Protein AF-A0A2A5M6D4-F1 (afdb_monomer_lite)

pLDDT: mean 80.36, std 14.48, range [46.06, 96.44]

Secondary structure (DSSP, 8-state):
--HHHHHHHHHHHHHHHHHHHHHHTTSHHHHHHHHHHHHHH-HHHHHHHHHHHHHHHTSTTS-HHHHHHHHHHHHHHHHHHHHHHTTSS-GGGTGGG---

Sequence (100 aa):
GDGLVSQIPGLITSTATAIIITRASKDEENFAEGTLTQLLSEYRTLLIVGFVLFIFALVPGLPTLSLGFMALVFLSLGYLTKQVKEGKIDITTVKKSKPS

Structure (mmCIF, N/CA/C/O backbone):
data_AF-A0A2A5M6D4-F1
#
_entry.id   AF-A0A2A5M6D4-F1
#
loop_
_atom_site.group_PDB
_atom_site.id
_atom_site.type_symbol
_atom_site.label_atom_id
_atom_site.label_alt_id
_atom_site.label_comp_id
_atom_site.label_asym_id
_atom_site.label_entity_id
_atom_site.label_seq_id
_atom_site.pdbx_PDB_ins_code
_atom_site.Cartn_x
_atom_site.Cartn_y
_atom_site.Cartn_z
_atom_site.occupancy
_atom_site.B_iso_or_equiv
_atom_site.auth_seq_id
_atom_site.auth_comp_id
_atom_site.auth_asym_id
_atom_site.auth_atom_id
_atom_site.pdbx_PDB_model_num
ATOM 1 N N . GLY A 1 1 ? 43.420 -7.274 12.584 1.00 59.38 1 GLY A N 1
ATOM 2 C CA . GLY A 1 1 ? 42.941 -5.906 12.854 1.00 59.38 1 GLY A CA 1
ATOM 3 C C . GLY A 1 1 ? 41.715 -5.526 12.041 1.00 59.38 1 GLY A C 1
ATOM 4 O O . GLY A 1 1 ? 40.903 -4.783 12.557 1.00 59.38 1 GLY A O 1
ATOM 5 N N . ASP A 1 2 ? 41.548 -6.052 10.825 1.00 67.25 2 ASP A N 1
ATOM 6 C CA . ASP A 1 2 ? 40.505 -5.603 9.882 1.00 67.25 2 ASP A CA 1
ATOM 7 C C . ASP A 1 2 ? 39.181 -6.411 9.955 1.00 67.25 2 ASP A C 1
ATOM 9 O O . ASP A 1 2 ? 38.090 -5.898 9.738 1.00 67.25 2 ASP A O 1
ATOM 13 N N . GLY A 1 3 ? 39.232 -7.677 10.389 1.00 62.31 3 GLY A N 1
ATOM 14 C CA . GLY A 1 3 ? 38.052 -8.558 10.393 1.00 62.31 3 GLY A CA 1
ATOM 15 C C . GLY A 1 3 ? 37.013 -8.309 11.496 1.00 62.31 3 GLY A C 1
ATOM 16 O O . GLY A 1 3 ? 35.873 -8.733 11.340 1.00 62.31 3 GLY A O 1
ATOM 17 N N . LEU A 1 4 ? 37.359 -7.632 12.600 1.00 60.84 4 LEU A N 1
ATOM 18 C CA . LEU A 1 4 ? 36.416 -7.400 13.710 1.00 60.84 4 LEU A CA 1
ATOM 19 C C . LEU A 1 4 ? 35.400 -6.296 13.388 1.00 60.84 4 LEU A C 1
ATOM 21 O O . LEU A 1 4 ? 34.232 -6.428 13.737 1.00 60.84 4 LEU A O 1
ATOM 25 N N . VAL A 1 5 ? 35.806 -5.250 12.661 1.00 70.62 5 VAL A N 1
ATOM 26 C CA . VAL A 1 5 ? 34.894 -4.186 12.204 1.00 70.62 5 VAL A CA 1
ATOM 27 C C . VAL A 1 5 ? 33.944 -4.693 11.119 1.00 70.62 5 VAL A C 1
ATOM 29 O O . VAL A 1 5 ? 32.785 -4.296 11.115 1.00 70.62 5 VAL A O 1
ATOM 32 N N . SER A 1 6 ? 34.381 -5.625 10.265 1.00 73.56 6 SER A N 1
ATOM 33 C CA . SER A 1 6 ? 33.513 -6.299 9.283 1.00 73.56 6 SER A CA 1
ATOM 34 C C . SER A 1 6 ? 32.486 -7.247 9.930 1.00 73.56 6 SER A C 1
ATOM 36 O O . SER A 1 6 ? 31.404 -7.462 9.381 1.00 73.56 6 SER A O 1
ATOM 38 N N . GLN A 1 7 ? 32.770 -7.765 11.129 1.00 77.75 7 GLN A N 1
ATOM 39 C CA . GLN A 1 7 ? 31.864 -8.663 11.855 1.00 77.75 7 GLN A CA 1
ATOM 40 C C . GLN A 1 7 ? 30.729 -7.937 12.582 1.00 77.75 7 GLN A C 1
ATOM 42 O O . GLN A 1 7 ? 29.665 -8.529 12.765 1.00 77.75 7 GLN A O 1
ATOM 47 N N . ILE A 1 8 ? 30.906 -6.662 12.950 1.00 87.44 8 ILE A N 1
ATOM 48 C CA . ILE A 1 8 ? 29.838 -5.872 13.581 1.00 87.44 8 ILE A CA 1
ATOM 49 C C . ILE A 1 8 ? 28.610 -5.743 12.648 1.00 87.44 8 ILE A C 1
ATOM 51 O O . ILE A 1 8 ? 27.513 -6.101 13.080 1.00 87.44 8 ILE A O 1
ATOM 55 N N . PRO A 1 9 ? 28.741 -5.361 11.359 1.00 84.00 9 PRO A N 1
ATOM 56 C CA . PRO A 1 9 ? 27.634 -5.384 10.398 1.00 84.00 9 PRO A CA 1
ATOM 57 C C . PRO A 1 9 ? 26.991 -6.764 10.220 1.00 84.00 9 PRO A C 1
ATOM 59 O O . PRO A 1 9 ? 25.768 -6.866 10.100 1.00 84.00 9 PRO A O 1
ATOM 62 N N . GLY A 1 10 ? 27.803 -7.828 10.226 1.00 89.75 10 GLY A N 1
ATOM 63 C CA . GLY A 1 10 ? 27.325 -9.206 10.100 1.00 89.75 10 GLY A CA 1
ATOM 64 C C . GLY A 1 10 ? 26.453 -9.632 11.283 1.00 89.75 10 GLY A C 1
ATOM 65 O O . GLY A 1 10 ? 25.365 -10.174 11.090 1.00 89.75 10 GLY A O 1
ATOM 66 N N . LEU A 1 11 ? 26.881 -9.316 12.507 1.00 90.38 11 LEU A N 1
ATOM 67 C CA . LEU A 1 11 ? 26.123 -9.577 13.734 1.00 90.38 11 LEU A CA 1
ATOM 68 C C . LEU A 1 11 ? 24.831 -8.758 13.803 1.00 90.38 11 LEU A C 1
ATOM 70 O O . LEU A 1 11 ? 23.792 -9.304 14.173 1.00 90.38 11 LEU A O 1
ATOM 74 N N . ILE A 1 12 ? 24.867 -7.483 13.403 1.00 92.19 12 ILE A N 1
ATOM 75 C CA . ILE A 1 12 ? 23.675 -6.621 13.357 1.00 92.19 12 ILE A CA 1
ATOM 76 C C . ILE A 1 12 ? 22.657 -7.172 12.354 1.00 92.19 12 ILE A C 1
ATOM 78 O O . ILE A 1 12 ? 21.482 -7.309 12.690 1.00 92.19 12 ILE A O 1
ATOM 82 N N . THR A 1 13 ? 23.102 -7.560 11.155 1.00 92.12 13 THR A N 1
ATOM 83 C CA . THR A 1 13 ? 22.226 -8.131 10.119 1.00 92.12 13 THR A CA 1
ATOM 84 C C . THR A 1 13 ? 21.643 -9.477 10.555 1.00 92.12 13 THR A C 1
ATOM 86 O O . THR A 1 13 ? 20.444 -9.704 10.398 1.00 92.12 13 THR A O 1
ATOM 89 N N . SER A 1 14 ? 22.455 -10.351 11.161 1.00 93.31 14 SER A N 1
ATOM 90 C CA . SER A 1 14 ? 22.012 -11.649 11.691 1.00 93.31 14 SER A CA 1
ATOM 91 C C . SER A 1 14 ? 20.980 -11.485 12.810 1.00 93.31 14 SER A C 1
ATOM 93 O O . SER A 1 14 ? 19.927 -12.117 12.788 1.00 93.31 14 SER A O 1
ATOM 95 N N . THR A 1 15 ? 21.223 -10.554 13.737 1.00 92.75 15 THR A N 1
ATOM 96 C CA . THR A 1 15 ? 20.307 -10.266 14.850 1.00 92.75 15 THR A CA 1
ATOM 97 C C . THR A 1 15 ? 19.000 -9.650 14.352 1.00 92.75 15 THR A C 1
ATOM 99 O O . THR A 1 15 ? 17.926 -10.091 14.754 1.00 92.75 15 THR A O 1
ATOM 102 N N . ALA A 1 16 ? 19.062 -8.680 13.433 1.00 91.69 16 ALA A N 1
ATOM 103 C CA . ALA A 1 16 ? 17.874 -8.088 12.820 1.00 91.69 16 ALA A CA 1
ATOM 104 C C . ALA A 1 16 ? 17.039 -9.143 12.076 1.00 91.69 16 ALA A C 1
ATOM 106 O O . ALA A 1 16 ? 15.823 -9.208 12.252 1.00 91.69 16 ALA A O 1
ATOM 107 N N . THR A 1 17 ? 17.694 -10.021 11.314 1.00 92.12 17 THR A N 1
ATOM 108 C CA . THR A 1 17 ? 17.039 -11.124 10.596 1.00 92.12 17 THR A CA 1
ATOM 109 C C . THR A 1 17 ? 16.406 -12.125 11.566 1.00 92.12 17 THR A C 1
ATOM 111 O O . THR A 1 17 ? 15.255 -12.510 11.383 1.00 92.12 17 THR A O 1
ATOM 114 N N . ALA A 1 18 ? 17.102 -12.493 12.647 1.00 91.19 18 ALA A N 1
ATOM 115 C CA . ALA A 1 18 ? 16.574 -13.385 13.680 1.00 91.19 18 ALA A CA 1
ATOM 116 C C . ALA A 1 18 ? 15.345 -12.791 14.400 1.00 91.19 18 ALA A C 1
ATOM 118 O O . ALA A 1 18 ? 14.370 -13.501 14.659 1.00 91.19 18 ALA A O 1
ATOM 119 N N . ILE A 1 19 ? 15.342 -11.483 14.677 1.00 90.12 19 ILE A N 1
ATOM 120 C CA . ILE A 1 19 ? 14.180 -10.777 15.242 1.00 90.12 19 ILE A CA 1
ATOM 121 C C . ILE A 1 19 ? 13.003 -10.785 14.254 1.00 90.12 19 ILE A C 1
ATOM 123 O O . ILE A 1 19 ? 11.872 -11.060 14.651 1.00 90.12 19 ILE A O 1
ATOM 127 N N . ILE A 1 20 ? 13.254 -10.528 12.967 1.00 86.88 20 ILE A N 1
ATOM 128 C CA . ILE A 1 20 ? 12.216 -10.561 11.926 1.00 86.88 20 ILE A CA 1
ATOM 129 C C . ILE A 1 20 ? 11.603 -11.963 11.817 1.00 86.88 20 ILE A C 1
ATOM 131 O O . ILE A 1 20 ? 10.382 -12.085 11.839 1.00 86.88 20 ILE A O 1
ATOM 135 N N . ILE A 1 21 ? 12.425 -13.016 11.777 1.00 81.81 21 ILE A N 1
ATOM 136 C CA . ILE A 1 21 ? 11.968 -14.411 11.662 1.00 81.81 21 ILE A CA 1
ATOM 137 C C . ILE A 1 21 ? 11.148 -14.835 12.886 1.00 81.81 21 ILE A C 1
ATOM 139 O O . ILE A 1 21 ? 10.088 -15.439 12.738 1.00 81.81 21 ILE A O 1
ATOM 143 N N . THR A 1 22 ? 11.598 -14.499 14.098 1.00 85.50 22 THR A N 1
ATOM 144 C CA . THR A 1 22 ? 10.880 -14.862 15.335 1.00 85.50 22 THR A CA 1
ATOM 145 C C . THR A 1 22 ? 9.569 -14.101 15.512 1.00 85.50 22 THR A C 1
ATOM 147 O O . THR A 1 22 ? 8.665 -14.613 16.170 1.00 85.50 22 THR A O 1
ATOM 150 N N . ARG A 1 23 ? 9.438 -12.906 14.924 1.00 73.88 23 ARG A N 1
ATOM 151 C CA . ARG A 1 23 ? 8.172 -12.168 14.860 1.00 73.88 23 ARG A CA 1
ATOM 152 C C . ARG A 1 23 ? 7.251 -12.719 13.770 1.00 73.88 23 ARG A C 1
ATOM 154 O O . ARG A 1 23 ? 6.089 -12.978 14.052 1.00 73.88 23 ARG A O 1
ATOM 161 N N . ALA A 1 24 ? 7.774 -12.964 12.569 1.00 68.56 24 ALA A N 1
ATOM 162 C CA . ALA A 1 24 ? 7.016 -13.552 11.464 1.00 68.56 24 ALA A CA 1
ATOM 163 C C . ALA A 1 24 ? 6.437 -14.929 11.831 1.00 68.56 24 ALA A C 1
ATOM 165 O O . ALA A 1 24 ? 5.266 -15.174 11.589 1.00 68.56 24 ALA A O 1
ATOM 166 N N . SER A 1 25 ? 7.209 -15.770 12.529 1.00 67.69 25 SER A N 1
ATOM 167 C CA . SER A 1 25 ? 6.761 -17.108 12.954 1.00 67.69 25 SER A CA 1
ATOM 168 C C . SER A 1 25 ? 5.704 -17.087 14.070 1.00 67.69 25 SER A C 1
ATOM 170 O O . SER A 1 25 ? 5.044 -18.094 14.305 1.00 67.69 25 SER A O 1
ATOM 172 N N . LYS A 1 26 ? 5.568 -15.979 14.817 1.00 65.44 26 LYS A N 1
ATOM 173 C CA . LYS A 1 26 ? 4.563 -15.835 15.891 1.00 65.44 26 LYS A CA 1
ATOM 174 C C . LYS A 1 26 ? 3.233 -15.286 15.384 1.00 65.44 26 LYS A C 1
ATOM 176 O O . LYS A 1 26 ? 2.201 -15.579 15.975 1.00 65.44 26 LYS A O 1
ATOM 181 N N . ASP A 1 27 ? 3.281 -14.510 14.307 1.00 62.28 27 ASP A N 1
ATOM 182 C CA . ASP A 1 27 ? 2.165 -13.708 13.815 1.00 62.28 27 ASP A CA 1
ATOM 183 C C . ASP A 1 27 ? 1.870 -13.982 12.330 1.00 62.28 27 ASP A C 1
ATOM 185 O O . ASP A 1 27 ? 1.341 -13.112 11.655 1.00 62.28 27 ASP A O 1
ATOM 189 N N . GLU A 1 28 ? 2.223 -15.138 11.765 1.00 58.81 28 GLU A N 1
ATOM 190 C CA . GLU A 1 28 ? 2.090 -15.373 10.314 1.00 58.81 28 GLU A CA 1
ATOM 191 C C . GLU A 1 28 ? 0.628 -15.269 9.823 1.00 58.81 28 GLU A C 1
ATOM 193 O O . GLU A 1 28 ? 0.384 -14.724 8.747 1.00 58.81 28 GLU A O 1
ATOM 198 N N . GLU A 1 29 ? -0.350 -15.648 10.660 1.00 59.03 29 GLU A N 1
ATOM 199 C CA . GLU A 1 29 ? -1.776 -15.328 10.450 1.00 59.03 29 GLU A CA 1
ATOM 200 C C . GLU A 1 29 ? -2.091 -13.846 10.751 1.00 59.03 29 GLU A C 1
ATOM 202 O O . GLU A 1 29 ? -2.679 -13.151 9.927 1.00 59.03 29 GLU A O 1
ATOM 207 N N . ASN A 1 30 ? -1.638 -13.303 11.887 1.00 64.69 30 ASN A N 1
ATOM 208 C CA . ASN A 1 30 ? -2.061 -11.978 12.372 1.00 64.69 30 ASN A CA 1
ATOM 209 C C . ASN A 1 30 ? -1.379 -10.774 11.696 1.00 64.69 30 ASN A C 1
ATOM 211 O O . ASN A 1 30 ? -1.941 -9.680 11.656 1.00 64.69 30 ASN A O 1
ATOM 215 N N . PHE A 1 31 ? -0.158 -10.920 11.187 1.00 68.94 31 PHE A N 1
ATOM 216 C CA . PHE A 1 31 ? 0.632 -9.820 10.637 1.00 68.94 31 PHE A CA 1
ATOM 217 C C . PHE A 1 31 ? 0.182 -9.468 9.224 1.00 68.94 31 PHE A C 1
ATOM 219 O O . PHE A 1 31 ? -0.044 -8.293 8.925 1.00 68.94 31 PHE A O 1
ATOM 226 N N . ALA A 1 32 ? 0.027 -10.477 8.361 1.00 70.12 32 ALA A N 1
ATOM 227 C CA . ALA A 1 32 ? -0.490 -10.285 7.012 1.00 70.12 32 ALA A CA 1
ATOM 228 C C . ALA A 1 32 ? -1.936 -9.779 7.063 1.00 70.12 32 ALA A C 1
ATOM 230 O O . ALA A 1 32 ? -2.265 -8.785 6.414 1.00 70.12 32 ALA A O 1
ATOM 231 N N . GLU A 1 33 ? -2.770 -10.397 7.900 1.00 72.69 33 GLU A N 1
ATOM 232 C CA . GLU A 1 33 ? -4.175 -10.032 8.059 1.00 72.69 33 GLU A CA 1
ATOM 233 C C . GLU A 1 33 ? -4.342 -8.656 8.722 1.00 72.69 33 GLU A C 1
ATOM 235 O O . GLU A 1 33 ? -5.109 -7.825 8.235 1.00 72.69 33 GLU A O 1
ATOM 240 N N . GLY A 1 34 ? -3.552 -8.335 9.751 1.00 71.88 34 GLY A N 1
ATOM 241 C CA . GLY A 1 34 ? -3.546 -7.019 10.396 1.00 71.88 34 GLY A CA 1
ATOM 242 C C . GLY A 1 34 ? -3.058 -5.901 9.472 1.00 71.88 34 GLY A C 1
ATOM 243 O O . GLY A 1 34 ? -3.658 -4.825 9.423 1.00 71.88 34 GLY A O 1
ATOM 244 N N . THR A 1 35 ? -2.022 -6.168 8.671 1.00 76.75 35 THR A N 1
ATOM 245 C CA . THR A 1 35 ? -1.517 -5.213 7.675 1.00 76.75 35 THR A CA 1
ATOM 246 C C . THR A 1 35 ? -2.541 -4.996 6.564 1.00 76.75 35 THR A C 1
ATOM 248 O O . THR A 1 35 ? -2.844 -3.852 6.237 1.00 76.75 35 THR A O 1
ATOM 251 N N . LEU A 1 36 ? -3.138 -6.063 6.021 1.00 75.75 36 LEU A N 1
ATOM 252 C CA . LEU A 1 36 ? -4.219 -5.967 5.033 1.00 75.75 36 LEU A CA 1
ATOM 253 C C . LEU A 1 36 ? -5.414 -5.189 5.582 1.00 75.75 36 LEU A C 1
ATOM 255 O O . LEU A 1 36 ? -5.933 -4.302 4.907 1.00 75.75 36 LEU A O 1
ATOM 259 N N . THR A 1 37 ? -5.805 -5.460 6.825 1.00 76.44 37 THR A N 1
ATOM 260 C CA . THR A 1 37 ? -6.905 -4.756 7.488 1.00 76.44 37 THR A CA 1
ATOM 261 C C . THR A 1 37 ? -6.601 -3.268 7.605 1.00 76.44 37 THR A C 1
ATOM 263 O O . THR A 1 37 ? -7.441 -2.456 7.238 1.00 76.44 37 THR A O 1
ATOM 266 N N . GLN A 1 38 ? -5.388 -2.890 8.017 1.00 71.75 38 GLN A N 1
ATOM 267 C CA . GLN A 1 38 ? -4.979 -1.487 8.126 1.00 71.75 38 GLN A CA 1
ATOM 268 C C . GLN A 1 38 ? -4.901 -0.783 6.761 1.00 71.75 38 GLN A C 1
ATOM 270 O O . GLN A 1 38 ? -5.284 0.383 6.626 1.00 71.75 38 GLN A O 1
ATOM 275 N N . LEU A 1 39 ? -4.412 -1.486 5.736 1.00 75.62 39 LEU A N 1
ATOM 276 C CA . LEU A 1 39 ? -4.335 -0.958 4.376 1.00 75.62 39 LEU A CA 1
ATOM 277 C C . LEU A 1 39 ? -5.732 -0.705 3.790 1.00 75.62 39 LEU A C 1
ATOM 279 O O . LEU A 1 39 ? -5.929 0.297 3.104 1.00 75.62 39 LEU A O 1
ATOM 283 N N . LEU A 1 40 ? -6.697 -1.583 4.084 1.00 77.31 40 LEU A N 1
ATOM 284 C CA . LEU A 1 40 ? -8.078 -1.489 3.606 1.00 77.31 40 LEU A CA 1
ATOM 285 C C . LEU A 1 40 ? -8.975 -0.608 4.497 1.00 77.31 40 LEU A C 1
ATOM 287 O O . LEU A 1 40 ? -9.978 -0.084 4.014 1.00 77.31 40 LEU A O 1
ATOM 291 N N . SER A 1 41 ? -8.627 -0.400 5.772 1.00 74.44 41 SER A N 1
ATOM 292 C CA . SER A 1 41 ? -9.411 0.413 6.715 1.00 74.44 41 SER A CA 1
ATOM 293 C C . SER A 1 41 ? -9.131 1.913 6.617 1.00 74.44 41 SER A C 1
ATOM 295 O O . SER A 1 41 ? -9.949 2.728 7.049 1.00 74.44 41 SER A O 1
ATOM 297 N N . GLU A 1 42 ? -7.973 2.308 6.080 1.00 83.94 42 GLU A N 1
ATOM 298 C CA . GLU A 1 42 ? -7.591 3.714 5.945 1.00 83.94 42 GLU A CA 1
ATOM 299 C C . GLU A 1 42 ? -7.774 4.228 4.516 1.00 83.94 42 GLU A C 1
ATOM 301 O O . GLU A 1 42 ? -7.010 3.909 3.605 1.00 83.94 42 GLU A O 1
ATOM 306 N N . TYR A 1 43 ? -8.742 5.135 4.335 1.00 85.69 43 TYR A N 1
ATOM 307 C CA . TYR A 1 43 ? -8.999 5.789 3.046 1.00 85.69 43 TYR A CA 1
ATOM 308 C C . TYR A 1 43 ? -7.754 6.478 2.466 1.00 85.69 43 TYR A C 1
ATOM 310 O O . TYR A 1 43 ? -7.594 6.548 1.250 1.00 85.69 43 TYR A O 1
ATOM 318 N N . ARG A 1 44 ? -6.855 6.979 3.327 1.00 88.44 44 ARG A N 1
ATOM 319 C CA . ARG A 1 44 ? -5.606 7.633 2.906 1.00 88.44 44 ARG A CA 1
ATOM 320 C C . ARG A 1 44 ? -4.691 6.662 2.174 1.00 88.44 44 ARG A C 1
ATOM 322 O O . ARG A 1 44 ? -4.145 7.020 1.137 1.00 88.44 44 ARG A O 1
ATOM 329 N N . THR A 1 45 ? -4.572 5.440 2.681 1.00 89.44 45 THR A N 1
ATOM 330 C CA . THR A 1 45 ? -3.764 4.387 2.067 1.00 89.44 45 THR A CA 1
ATOM 331 C C . THR A 1 45 ? -4.306 4.025 0.686 1.00 89.44 45 THR A C 1
ATOM 333 O O . THR A 1 45 ? -3.555 4.044 -0.285 1.00 89.44 45 THR A O 1
ATOM 336 N N . LEU A 1 46 ? -5.617 3.776 0.577 1.00 91.06 46 LEU A N 1
ATOM 337 C CA . LEU A 1 46 ? -6.289 3.448 -0.688 1.00 91.06 46 LEU A CA 1
ATOM 338 C C . LEU A 1 46 ? -6.071 4.533 -1.760 1.00 91.06 46 LEU A C 1
ATOM 340 O O . LEU A 1 46 ? -5.770 4.215 -2.910 1.00 91.06 46 LEU A O 1
ATOM 344 N N . LEU A 1 47 ? -6.155 5.812 -1.374 1.00 92.38 47 LEU A N 1
ATOM 345 C CA . LEU A 1 47 ? -5.910 6.939 -2.279 1.00 92.38 47 LEU A CA 1
ATOM 346 C C . LEU A 1 47 ? -4.446 7.033 -2.729 1.00 92.38 47 LEU A C 1
ATOM 348 O O . LEU A 1 47 ? -4.196 7.274 -3.908 1.00 92.38 47 LEU A O 1
ATOM 352 N N . ILE A 1 48 ? -3.483 6.826 -1.821 1.00 93.81 48 ILE A N 1
ATOM 353 C CA . ILE A 1 48 ? -2.050 6.836 -2.158 1.00 93.81 48 ILE A CA 1
ATOM 354 C C . ILE A 1 48 ? -1.731 5.711 -3.146 1.00 93.81 48 ILE A C 1
ATOM 356 O O . ILE A 1 48 ? -1.103 5.960 -4.173 1.00 93.81 48 ILE A O 1
ATOM 360 N N . VAL A 1 49 ? -2.204 4.490 -2.878 1.00 93.88 49 VAL A N 1
ATOM 361 C CA . VAL A 1 49 ? -1.989 3.334 -3.763 1.00 93.88 49 VAL A CA 1
ATOM 362 C C . VAL A 1 49 ? -2.615 3.578 -5.136 1.00 93.88 49 VAL A C 1
ATOM 364 O O . VAL A 1 49 ? -1.943 3.407 -6.151 1.00 93.88 49 VAL A O 1
ATOM 367 N N . GLY A 1 50 ? -3.867 4.046 -5.184 1.00 95.00 50 GLY A N 1
ATOM 368 C CA . GLY A 1 50 ? -4.538 4.380 -6.440 1.00 95.00 50 GLY A CA 1
ATOM 369 C C . GLY A 1 50 ? -3.806 5.460 -7.245 1.00 95.00 50 GLY A C 1
ATOM 370 O O . GLY A 1 50 ? -3.680 5.343 -8.462 1.00 95.00 50 GLY A O 1
ATOM 371 N N . PHE A 1 51 ? -3.250 6.473 -6.576 1.00 96.12 51 PHE A N 1
ATOM 372 C CA . PHE A 1 51 ? -2.470 7.530 -7.222 1.00 96.12 51 PHE A CA 1
ATOM 373 C C . PHE A 1 51 ? -1.134 7.024 -7.789 1.00 96.12 51 PHE A C 1
ATOM 375 O O . PHE A 1 51 ? -0.775 7.361 -8.916 1.00 96.12 51 PHE A O 1
ATOM 382 N N . VAL A 1 52 ? -0.416 6.174 -7.051 1.00 96.12 52 VAL A N 1
ATOM 383 C CA . VAL A 1 52 ? 0.831 5.557 -7.536 1.00 96.12 52 VAL A CA 1
ATOM 384 C C . VAL A 1 52 ? 0.562 4.660 -8.747 1.00 96.12 52 VAL A C 1
ATOM 386 O O . VAL A 1 52 ? 1.271 4.754 -9.748 1.00 96.12 52 VAL A O 1
ATOM 389 N N . LEU A 1 53 ? -0.496 3.841 -8.700 1.00 96.12 53 LEU A N 1
ATOM 390 C CA . LEU A 1 53 ? -0.913 3.007 -9.832 1.00 96.12 53 LEU A CA 1
ATOM 391 C C . LEU A 1 53 ? -1.284 3.844 -11.058 1.00 96.12 53 LEU A C 1
ATOM 393 O O . LEU A 1 53 ? -0.950 3.462 -12.177 1.00 96.12 53 LEU A O 1
ATOM 397 N N . PHE A 1 54 ? -1.927 4.998 -10.858 1.00 96.19 54 PHE A N 1
ATOM 398 C CA . PHE A 1 54 ? -2.240 5.924 -11.942 1.00 96.19 54 PHE A CA 1
ATOM 399 C C . PHE A 1 54 ? -0.970 6.465 -12.608 1.00 96.19 54 PHE A C 1
ATOM 401 O O . PHE A 1 54 ? -0.868 6.434 -13.830 1.00 96.19 54 PHE A O 1
ATOM 408 N N . ILE A 1 55 ? 0.028 6.888 -11.823 1.00 96.44 55 ILE A N 1
ATOM 409 C CA . ILE A 1 55 ? 1.327 7.326 -12.360 1.00 96.44 55 ILE A CA 1
ATOM 410 C C . ILE A 1 55 ? 1.996 6.191 -13.143 1.00 96.44 55 ILE A C 1
ATOM 412 O O . ILE A 1 55 ? 2.493 6.416 -14.244 1.00 96.44 55 ILE A O 1
ATOM 416 N N . PHE A 1 56 ? 1.978 4.964 -12.620 1.00 95.25 56 PHE A N 1
ATOM 417 C CA . PHE A 1 56 ? 2.561 3.807 -13.308 1.00 95.25 56 PHE A CA 1
ATOM 418 C C . PHE A 1 56 ? 1.811 3.440 -14.590 1.00 95.25 56 PHE A C 1
ATOM 420 O O . PHE A 1 56 ? 2.436 3.011 -15.555 1.00 95.25 56 PHE A O 1
ATOM 427 N N . ALA A 1 57 ? 0.498 3.662 -14.647 1.00 95.19 57 ALA A N 1
ATOM 428 C CA . ALA A 1 57 ? -0.284 3.474 -15.864 1.00 95.19 57 ALA A CA 1
ATOM 429 C C . ALA A 1 57 ? 0.103 4.454 -16.989 1.00 95.19 57 ALA A C 1
ATOM 431 O O . ALA A 1 57 ? -0.183 4.176 -18.150 1.00 95.19 57 ALA A O 1
ATOM 432 N N . LEU A 1 58 ? 0.756 5.579 -16.672 1.00 94.31 58 LEU A N 1
ATOM 433 C CA . LEU A 1 58 ? 1.266 6.535 -17.662 1.00 94.31 58 LEU A CA 1
ATOM 434 C C . LEU A 1 58 ? 2.659 6.164 -18.192 1.00 94.31 58 LEU A C 1
ATOM 436 O O . LEU A 1 58 ? 3.120 6.765 -19.162 1.00 94.31 58 LEU A O 1
ATOM 440 N N . VAL A 1 59 ? 3.339 5.190 -17.577 1.00 95.00 59 VAL A N 1
ATOM 441 C CA . VAL A 1 59 ? 4.670 4.752 -18.009 1.00 95.00 59 VAL A CA 1
ATOM 442 C C . VAL A 1 59 ? 4.537 3.866 -19.256 1.00 95.00 59 VAL A C 1
ATOM 444 O O . VAL A 1 59 ? 3.905 2.805 -19.195 1.00 95.00 59 VAL A O 1
ATOM 447 N N . PRO A 1 60 ? 5.137 4.254 -20.398 1.00 84.50 60 PRO A N 1
ATOM 448 C CA . PRO A 1 60 ? 5.100 3.448 -21.611 1.00 84.50 60 PRO A CA 1
ATOM 449 C C . PRO A 1 60 ? 5.879 2.140 -21.413 1.00 84.50 60 PRO A C 1
ATOM 451 O O . PRO A 1 60 ? 6.964 2.130 -20.836 1.00 84.50 60 PRO A O 1
ATOM 454 N N . GLY A 1 61 ? 5.322 1.029 -21.899 1.00 89.00 61 GLY A N 1
ATOM 455 C CA . GLY A 1 61 ? 5.895 -0.314 -21.740 1.00 89.00 61 GLY A CA 1
ATOM 456 C C . GLY A 1 61 ? 5.287 -1.141 -20.601 1.00 89.00 61 GLY A C 1
ATOM 457 O O . GL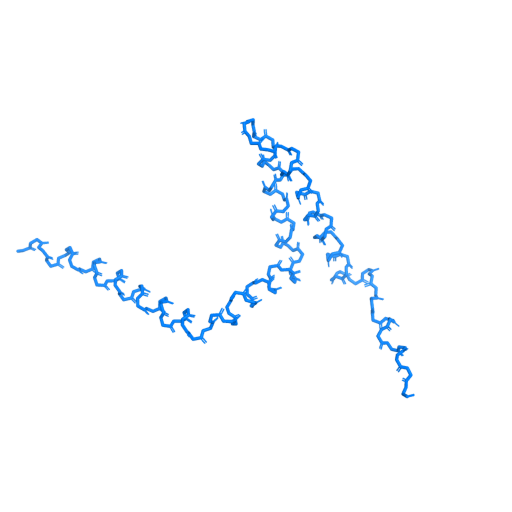Y A 1 61 ? 5.516 -2.347 -20.556 1.00 89.00 61 GLY A O 1
ATOM 458 N N . LEU A 1 62 ? 4.469 -0.540 -19.726 1.00 90.50 62 LEU A N 1
ATOM 459 C CA . LEU A 1 62 ? 3.676 -1.266 -18.728 1.00 90.50 62 LEU A CA 1
ATOM 460 C C . LEU A 1 62 ? 2.237 -1.539 -19.213 1.00 90.50 62 LEU A C 1
ATOM 462 O O . LEU A 1 62 ? 1.763 -0.865 -20.130 1.00 90.50 62 LEU A O 1
ATOM 466 N N . PRO A 1 63 ? 1.509 -2.500 -18.602 1.00 92.62 63 PRO A N 1
ATOM 467 C CA . PRO A 1 63 ? 0.103 -2.782 -18.909 1.00 92.62 63 PRO A CA 1
ATOM 468 C C . PRO A 1 63 ? -0.824 -1.631 -18.476 1.00 92.62 63 PRO A C 1
ATOM 470 O O . PRO A 1 63 ? -1.495 -1.691 -17.443 1.00 92.62 63 PRO A O 1
ATOM 473 N N . THR A 1 64 ? -0.858 -0.560 -19.268 1.00 92.81 64 THR A N 1
ATOM 474 C CA . THR A 1 64 ? -1.546 0.703 -18.953 1.00 92.81 64 THR A CA 1
ATOM 475 C C . THR A 1 64 ? -3.034 0.516 -18.667 1.00 92.81 64 THR A C 1
ATOM 477 O O . THR A 1 64 ? -3.544 1.075 -17.700 1.00 92.81 64 THR A O 1
ATOM 480 N N . LEU A 1 65 ? -3.725 -0.331 -19.439 1.00 93.56 65 LEU A N 1
ATOM 481 C CA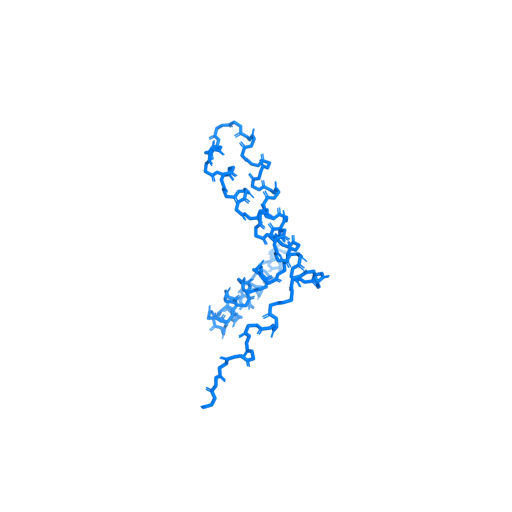 . LEU A 1 65 ? -5.139 -0.656 -19.220 1.00 93.56 65 LEU A CA 1
ATOM 482 C C . LEU A 1 65 ? -5.380 -1.335 -17.866 1.00 93.56 65 LEU A C 1
ATOM 484 O O . LEU A 1 65 ? -6.300 -0.956 -17.146 1.00 93.56 65 LEU A O 1
ATOM 488 N N . SER A 1 66 ? -4.553 -2.317 -17.498 1.00 94.94 66 SER A N 1
ATOM 489 C CA . SER A 1 66 ? -4.719 -3.067 -16.247 1.00 94.94 66 SER A CA 1
ATOM 490 C C . SER A 1 66 ? -4.377 -2.212 -15.025 1.00 94.94 66 SER A C 1
ATOM 492 O O . SER A 1 66 ? -5.118 -2.214 -14.042 1.00 94.94 66 SER A O 1
ATOM 494 N N . LEU A 1 67 ? -3.287 -1.440 -15.100 1.00 95.38 67 LEU A N 1
ATOM 495 C CA . LEU A 1 67 ? -2.875 -0.515 -14.041 1.00 95.38 67 LEU A CA 1
ATOM 496 C C . LEU A 1 67 ? -3.860 0.646 -13.893 1.00 95.38 67 LEU A C 1
ATOM 498 O O . LEU A 1 67 ? -4.230 0.986 -12.775 1.00 95.38 67 LEU A O 1
ATOM 502 N N . GLY A 1 68 ? -4.335 1.209 -15.006 1.00 95.62 68 GLY A N 1
ATOM 503 C CA . GLY A 1 68 ? -5.334 2.275 -15.017 1.00 95.62 68 GLY A CA 1
ATOM 504 C C . GLY A 1 68 ? -6.676 1.818 -14.446 1.00 95.62 68 GLY A C 1
ATOM 505 O O . GLY A 1 68 ? -7.273 2.529 -13.638 1.00 95.62 68 GLY A O 1
ATOM 506 N N . PHE A 1 69 ? -7.122 0.604 -14.785 1.00 96.44 69 PHE A N 1
ATOM 507 C CA . PHE A 1 69 ? -8.312 0.007 -14.180 1.00 96.44 69 PHE A CA 1
ATOM 508 C C . PHE A 1 69 ? -8.155 -0.150 -12.662 1.00 96.44 69 PHE A C 1
ATOM 510 O O . PHE A 1 69 ? -9.021 0.293 -11.909 1.00 96.44 69 PHE A O 1
ATOM 517 N N . MET A 1 70 ? 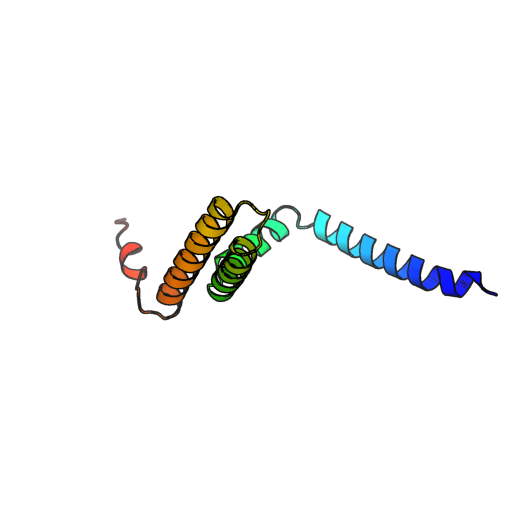-7.032 -0.704 -12.193 1.00 96.25 70 MET A N 1
ATOM 518 C CA . MET A 1 70 ? -6.793 -0.838 -10.753 1.00 96.25 70 MET A CA 1
ATOM 519 C C . MET A 1 70 ? -6.668 0.515 -10.054 1.00 96.25 70 MET A C 1
ATOM 521 O O . MET A 1 70 ? -7.241 0.699 -8.984 1.00 96.25 70 MET A O 1
ATOM 525 N N . ALA A 1 71 ? -6.009 1.497 -10.667 1.00 96.19 71 ALA A N 1
ATOM 526 C CA . ALA A 1 71 ? -5.949 2.856 -10.144 1.00 96.19 71 ALA A CA 1
ATOM 527 C C . ALA A 1 71 ? -7.352 3.438 -9.919 1.00 96.19 71 ALA A C 1
ATOM 529 O O . ALA A 1 71 ? -7.633 3.966 -8.843 1.00 96.19 71 ALA A O 1
ATOM 530 N N . LEU A 1 72 ? -8.258 3.280 -10.892 1.00 96.38 72 LEU A N 1
ATOM 531 C CA . LEU A 1 72 ? -9.649 3.719 -10.766 1.00 96.38 72 LEU A CA 1
ATOM 532 C C . LEU A 1 72 ? -10.388 2.993 -9.639 1.00 96.38 72 LEU A C 1
ATOM 534 O O . LEU A 1 72 ? -11.101 3.645 -8.874 1.00 96.38 72 LEU A O 1
ATOM 538 N N . VAL A 1 73 ? -10.204 1.678 -9.503 1.00 95.50 73 VAL A N 1
ATOM 539 C CA . VAL A 1 73 ? -10.815 0.884 -8.424 1.00 95.50 73 VAL A CA 1
ATOM 540 C C . VAL A 1 73 ? -10.355 1.388 -7.055 1.00 95.50 73 VAL A C 1
ATOM 542 O O . VAL A 1 73 ? -11.187 1.710 -6.209 1.00 95.50 73 VAL A O 1
ATOM 545 N N . PHE A 1 74 ? -9.045 1.528 -6.843 1.00 94.25 74 PHE A N 1
ATOM 546 C CA . PHE A 1 74 ? -8.481 1.967 -5.565 1.00 94.25 74 PHE A CA 1
ATOM 547 C C . PHE A 1 74 ? -8.830 3.423 -5.229 1.00 94.25 74 PHE A C 1
ATOM 549 O O . PHE A 1 74 ? -9.171 3.716 -4.083 1.00 94.25 74 PHE A O 1
ATOM 556 N N . LEU A 1 75 ? -8.821 4.329 -6.213 1.00 94.69 75 LEU A N 1
ATOM 557 C CA . LEU A 1 75 ? -9.251 5.717 -6.014 1.00 94.69 75 LEU A CA 1
ATOM 558 C C . LEU A 1 75 ? -10.744 5.808 -5.681 1.00 94.69 75 LEU A C 1
ATOM 560 O O . LEU A 1 75 ? -11.119 6.553 -4.776 1.00 94.69 75 LEU A O 1
ATOM 564 N N . SER A 1 76 ? -11.587 5.027 -6.362 1.00 93.06 76 SER A N 1
ATOM 565 C CA . SER A 1 76 ? -13.032 4.990 -6.104 1.00 93.06 76 SER A CA 1
ATOM 566 C C . SER A 1 76 ? -13.333 4.421 -4.718 1.00 93.06 76 SER A C 1
ATOM 568 O O . SER A 1 76 ? -14.075 5.035 -3.953 1.00 93.06 76 SER A O 1
ATOM 570 N N . LEU A 1 77 ? -12.706 3.298 -4.349 1.00 91.25 77 LEU A N 1
ATOM 571 C CA . LEU A 1 77 ? -12.832 2.707 -3.015 1.00 91.25 77 LEU A CA 1
ATOM 572 C C . LEU A 1 77 ? -12.317 3.659 -1.930 1.00 91.25 77 LEU A C 1
ATOM 574 O O . LEU A 1 77 ? -13.005 3.884 -0.941 1.00 91.25 77 LEU A O 1
ATOM 578 N N . GLY A 1 78 ? -11.156 4.286 -2.133 1.00 91.06 78 GLY A N 1
ATOM 579 C CA . GLY A 1 78 ? -10.613 5.287 -1.216 1.00 91.06 78 GLY A CA 1
ATOM 580 C C . GLY A 1 78 ? -11.543 6.489 -1.038 1.00 91.06 78 GLY A C 1
ATOM 581 O O . GLY A 1 78 ? -11.750 6.945 0.085 1.00 91.06 78 GLY A O 1
ATOM 582 N N . TYR A 1 79 ? -12.161 6.975 -2.116 1.00 90.00 79 TYR A N 1
ATOM 583 C CA . TYR A 1 79 ? -13.123 8.076 -2.060 1.00 90.00 79 TYR A CA 1
ATOM 584 C C . TYR A 1 79 ? -14.425 7.688 -1.340 1.00 90.00 79 TYR A C 1
ATOM 586 O O . TYR A 1 79 ? -14.938 8.468 -0.538 1.00 90.00 79 TYR A O 1
ATOM 594 N N . LEU A 1 80 ? -14.940 6.476 -1.566 1.00 87.75 80 LEU A N 1
ATOM 595 C CA . LEU A 1 80 ? -16.111 5.954 -0.854 1.00 87.75 80 LEU A CA 1
ATOM 596 C C . LEU A 1 80 ? -15.819 5.766 0.642 1.00 87.75 80 LEU A C 1
ATOM 598 O O . LEU A 1 80 ? -16.561 6.280 1.477 1.00 87.75 80 LEU A O 1
ATOM 602 N N . THR A 1 81 ? -14.701 5.127 0.997 1.00 85.88 81 THR A N 1
ATOM 603 C CA . THR A 1 81 ? -14.275 4.944 2.396 1.00 85.88 81 THR A CA 1
ATOM 604 C C . THR A 1 81 ? -14.026 6.285 3.088 1.00 85.88 81 THR A C 1
ATOM 606 O O . THR A 1 81 ? -14.351 6.446 4.265 1.00 85.88 81 THR A O 1
ATOM 609 N N . LYS A 1 82 ? -13.515 7.287 2.357 1.00 86.56 82 LYS A N 1
ATOM 610 C CA . LYS A 1 82 ? -13.382 8.661 2.855 1.00 86.56 82 LYS A CA 1
ATOM 611 C C . LYS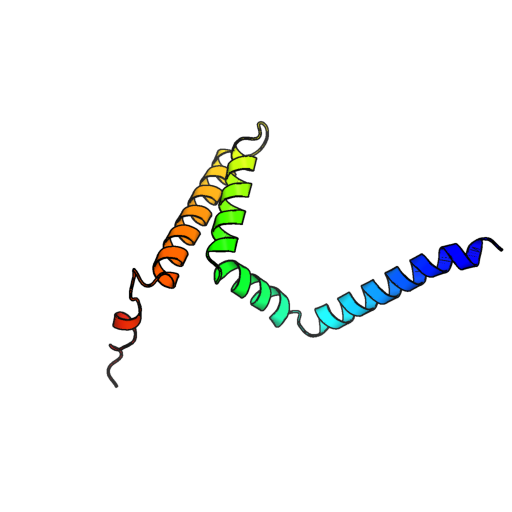 A 1 82 ? -14.745 9.250 3.225 1.00 86.56 82 LYS A C 1
ATOM 613 O O . LYS A 1 82 ? -14.879 9.787 4.317 1.00 86.56 82 LYS A O 1
ATOM 618 N N . GLN A 1 83 ? -15.761 9.107 2.373 1.00 82.88 83 GLN A N 1
ATOM 619 C CA . GLN A 1 83 ? -17.108 9.622 2.656 1.00 82.88 83 GLN A CA 1
ATOM 620 C C . GLN A 1 83 ? -17.792 8.927 3.842 1.00 82.88 83 GLN A C 1
ATOM 622 O O . GLN A 1 83 ? -18.506 9.582 4.603 1.00 82.88 83 GLN A O 1
ATOM 627 N N . VAL A 1 84 ? -17.547 7.626 4.026 1.00 79.19 84 VAL A N 1
ATOM 628 C CA . VAL A 1 84 ? -18.033 6.866 5.190 1.00 79.19 84 VAL A CA 1
ATOM 629 C C . VAL A 1 84 ? -17.358 7.353 6.476 1.00 79.19 84 VAL A C 1
ATOM 631 O O . VAL A 1 84 ? -18.031 7.593 7.474 1.00 79.19 84 VAL A O 1
ATOM 634 N N . LYS A 1 85 ? -16.036 7.568 6.454 1.00 74.75 85 LYS A N 1
ATOM 635 C CA . LYS A 1 85 ? -15.275 8.017 7.633 1.00 74.75 85 LYS A CA 1
ATOM 636 C C . LYS A 1 85 ? -15.479 9.503 7.960 1.00 74.75 85 LYS A C 1
ATOM 638 O O . LYS A 1 85 ? -15.385 9.885 9.120 1.00 74.75 85 LYS A O 1
ATOM 643 N N . GLU A 1 86 ? -15.795 10.331 6.962 1.00 74.69 86 GLU A N 1
ATOM 644 C CA . GLU A 1 86 ? -16.174 11.746 7.120 1.00 74.69 86 GLU A CA 1
ATOM 645 C C . GLU A 1 86 ? -17.654 11.939 7.521 1.00 74.69 86 GLU A C 1
ATOM 647 O O . GLU A 1 86 ? -18.121 13.074 7.597 1.00 74.69 86 GLU A O 1
ATOM 652 N N . GLY A 1 87 ? -18.397 10.856 7.795 1.00 61.12 87 G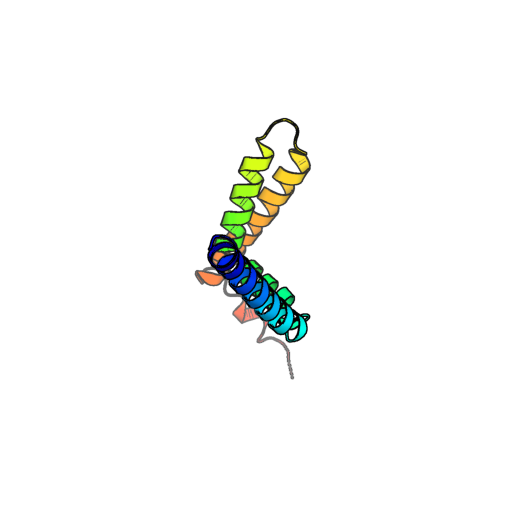LY A N 1
ATOM 653 C CA . GLY A 1 87 ? -19.753 10.918 8.356 1.00 61.12 87 GLY A CA 1
ATOM 654 C C . GLY A 1 87 ? -20.838 11.388 7.383 1.00 61.12 87 GLY A C 1
ATOM 655 O O . GLY A 1 87 ? -21.920 11.769 7.816 1.00 61.12 87 GLY A O 1
ATOM 656 N N . LYS A 1 88 ? -20.575 11.375 6.068 1.00 58.28 88 LYS A N 1
ATOM 657 C CA . LYS A 1 88 ? -21.562 11.757 5.038 1.00 58.28 88 LYS A CA 1
ATOM 658 C C . LYS A 1 88 ? -22.428 10.587 4.564 1.00 58.28 88 LYS A C 1
ATOM 660 O O . LYS A 1 88 ? -23.451 10.816 3.926 1.00 58.28 88 LYS A O 1
ATOM 665 N N . ILE A 1 89 ? -22.041 9.348 4.877 1.00 57.50 89 ILE A N 1
ATOM 666 C CA . ILE A 1 89 ? -22.808 8.132 4.575 1.00 57.50 89 ILE A CA 1
ATOM 667 C C . ILE A 1 89 ? -22.953 7.318 5.863 1.00 57.50 89 ILE A C 1
ATOM 669 O O . ILE A 1 89 ? -22.008 6.674 6.316 1.00 57.50 89 ILE A O 1
ATOM 673 N N . ASP A 1 90 ? -24.144 7.364 6.454 1.00 55.53 90 ASP A N 1
ATOM 674 C CA . ASP A 1 90 ? -24.464 6.717 7.727 1.00 55.53 90 ASP A CA 1
ATOM 675 C C . ASP A 1 90 ? -24.925 5.263 7.496 1.00 55.53 90 ASP A C 1
ATOM 677 O O . ASP A 1 90 ? -26.105 4.964 7.298 1.00 55.53 90 ASP A O 1
ATOM 681 N N . ILE A 1 91 ? -23.970 4.326 7.477 1.00 59.94 91 ILE A N 1
ATOM 682 C CA . ILE A 1 91 ? -24.224 2.877 7.306 1.00 59.94 91 ILE A CA 1
ATOM 683 C C . ILE A 1 91 ? -24.824 2.261 8.595 1.00 59.94 91 ILE A C 1
ATOM 685 O O . ILE A 1 91 ? -25.309 1.125 8.607 1.00 59.94 91 ILE A O 1
ATOM 689 N N . THR A 1 92 ? -24.879 3.026 9.689 1.00 58.59 92 THR A N 1
ATOM 690 C CA . THR A 1 92 ? -25.388 2.594 10.999 1.00 58.59 92 THR A CA 1
ATOM 691 C C . THR A 1 92 ? -26.893 2.285 10.998 1.00 58.59 92 THR A C 1
ATOM 693 O O . THR A 1 92 ? -27.372 1.546 11.860 1.00 58.59 92 THR A O 1
ATOM 696 N N . THR A 1 93 ? -27.645 2.754 9.997 1.00 56.25 93 THR A N 1
ATOM 697 C CA . THR A 1 93 ? -29.091 2.491 9.879 1.00 56.25 93 THR A CA 1
ATOM 698 C C . THR A 1 93 ? -29.409 1.059 9.420 1.00 56.25 93 THR A C 1
ATOM 700 O O . THR A 1 93 ? -30.475 0.537 9.737 1.00 56.25 93 THR A O 1
ATOM 703 N N . VAL A 1 94 ? -28.486 0.360 8.743 1.00 59.28 94 VAL A N 1
ATOM 704 C CA . VAL A 1 94 ? -28.761 -0.993 8.208 1.00 59.28 94 VAL A CA 1
ATOM 705 C C . VAL A 1 94 ? -28.602 -2.083 9.279 1.00 59.28 94 VAL A C 1
ATOM 707 O O . VAL A 1 94 ? -29.359 -3.053 9.296 1.00 59.28 94 VAL A O 1
ATOM 710 N N . LYS A 1 95 ? -27.687 -1.914 10.247 1.00 55.91 95 LYS A N 1
ATOM 711 C CA . LYS A 1 95 ? -27.395 -2.954 11.258 1.00 55.91 95 LYS A CA 1
ATOM 712 C C . LYS A 1 95 ? -28.464 -3.085 12.358 1.00 55.91 95 LYS A C 1
ATOM 714 O O . LYS A 1 95 ? -28.487 -4.096 13.053 1.00 55.91 95 LYS A O 1
ATOM 719 N N . LYS A 1 96 ? -29.380 -2.117 12.506 1.00 52.03 96 LYS A N 1
ATOM 720 C CA . LYS A 1 96 ? -30.438 -2.134 13.541 1.00 52.03 96 LYS A CA 1
ATOM 721 C C . LYS A 1 96 ? -31.736 -2.849 13.116 1.00 52.03 96 LYS A C 1
ATOM 723 O O . LYS A 1 96 ? -32.719 -2.794 13.844 1.00 52.03 96 LYS A O 1
ATOM 728 N N . SER A 1 97 ? -31.749 -3.528 11.966 1.00 53.69 97 SER A N 1
ATOM 729 C CA . SER A 1 97 ? -32.931 -4.231 11.433 1.00 53.69 97 SER A CA 1
ATOM 730 C C . SER A 1 97 ? -32.783 -5.755 11.375 1.00 53.69 97 SER A C 1
ATOM 732 O O . SER A 1 97 ? -33.425 -6.404 10.556 1.00 53.69 97 SER A O 1
ATOM 734 N N . LYS A 1 98 ? -31.964 -6.362 12.246 1.00 46.06 98 LYS A N 1
ATOM 735 C CA . LYS A 1 98 ? -32.100 -7.801 12.505 1.00 46.06 98 LYS A CA 1
ATOM 736 C C . LYS A 1 98 ? -33.149 -7.976 13.611 1.00 46.06 98 LYS A C 1
ATOM 738 O O . LYS A 1 98 ? -32.817 -7.681 14.762 1.00 46.06 98 LYS A O 1
ATOM 743 N N . PRO A 1 99 ? -34.404 -8.353 13.292 1.00 55.84 99 PRO A N 1
ATOM 744 C CA . PRO A 1 99 ? -35.375 -8.675 14.324 1.00 55.84 99 P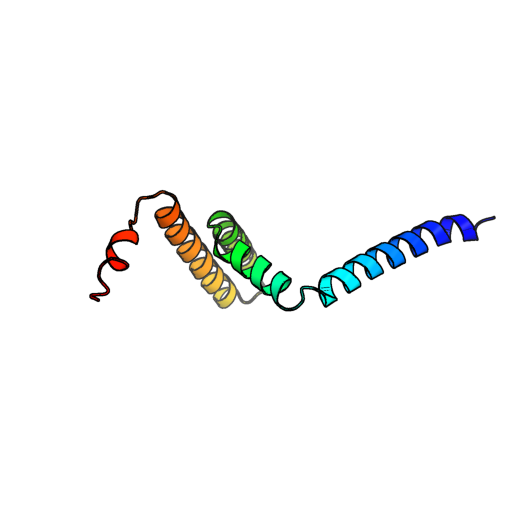RO A CA 1
ATOM 745 C C . PRO A 1 99 ? -34.878 -9.901 15.094 1.00 55.84 99 PRO A C 1
ATOM 747 O O . PRO A 1 99 ? -34.225 -10.784 14.528 1.00 55.84 99 PRO A O 1
ATOM 750 N N . SER A 1 100 ? -35.118 -9.855 16.402 1.00 50.78 100 SER A N 1
ATOM 751 C CA . SER A 1 100 ? -34.939 -10.961 17.345 1.00 50.78 100 SER A CA 1
ATOM 752 C C . SER A 1 100 ? -35.821 -12.149 16.982 1.00 50.78 100 SER A C 1
ATOM 754 O O . SER A 1 100 ? -36.910 -11.906 16.415 1.00 50.78 100 SER A O 1
#

Radius of gyration: 22.04 Å; chains: 1; bounding box: 78×29×39 Å

Foldseek 3Di:
DPVVVVVVVVVVVVVVVVVVVVVCVVQVPPPVVVVVCVCLLALVNLLVQLVVLQVVLPDPPDPNVVSPVSSVVSNVSSVVSVCVVVVVDCPVVVVVPPDD